Protein AF-A0A2R8BA56-F1 (afdb_monomer_lite)

pLDDT: mean 91.61, std 8.56, range [51.91, 98.38]

InterPro domains:
  IPR006108 3-hydroxyacyl-CoA dehydrogenase, C-terminal [PF00725] (15-86)
  IPR008927 6-phosphogluconate dehydrogenase-like, C-terminal domain superfamily [SSF48179] (16-101)

Foldseek 3Di:
DDDDLCVLLLLLVLLVQLCLLAADAQVLLQVLVVVLFAPGRSQLVCLVVWLVVSVVPHPDDNFCLSVVCVVVVQGHVVSQHHSFGQPPNDDGHHDVVSNVSSVVRSVVVVHHHDYDDSVRSNCSSCLSSLVVVVVPPDDLVSNCVSRNGDSVSNVVSNVVNPD

Secondary structure (DSSP, 8-state):
-PPPTTHHHHHHHHHHHHHHHHT--HHHHHHHHHHTTBSS-HHHHHHHH-HHHHHHH-SS---SHHHHHHHTT--BGGGTBSSSB-GGG---B--HHHHHHHHHHHHHTT-------HHHHHHHHHHHHHHHHHTS---HHHHHHHHTB-HHHHHHHHHHTT-

Structure (mmCIF, N/CA/C/O backbone):
data_AF-A0A2R8BA56-F1
#
_entry.id   AF-A0A2R8BA56-F1
#
loop_
_atom_site.group_PDB
_atom_site.id
_atom_site.type_symbol
_atom_site.label_atom_id
_atom_site.label_alt_id
_atom_site.label_comp_id
_atom_site.label_asym_id
_atom_site.label_entity_id
_atom_site.label_seq_id
_atom_site.pdbx_PDB_ins_code
_atom_site.Cartn_x
_atom_site.Cartn_y
_atom_site.Cartn_z
_atom_site.occupancy
_atom_site.B_iso_or_equiv
_atom_site.auth_seq_id
_atom_site.auth_comp_id
_atom_site.auth_asym_id
_atom_site.auth_atom_id
_atom_site.pdbx_PDB_model_num
ATOM 1 N N . MET A 1 1 ? 19.201 11.038 12.319 1.00 51.91 1 MET A N 1
ATOM 2 C CA . MET A 1 1 ? 18.714 10.359 11.102 1.00 51.91 1 MET A CA 1
ATOM 3 C C . MET A 1 1 ? 17.947 11.398 10.306 1.00 51.91 1 MET A C 1
ATOM 5 O O . MET A 1 1 ? 16.971 11.918 10.834 1.00 51.91 1 MET A O 1
ATOM 9 N N . THR A 1 2 ? 18.464 11.799 9.145 1.00 61.88 2 THR A N 1
ATOM 10 C CA . THR A 1 2 ? 17.813 12.779 8.260 1.00 61.88 2 THR A CA 1
ATOM 11 C C . THR A 1 2 ? 16.527 12.168 7.707 1.00 61.88 2 THR A C 1
ATOM 13 O O . THR A 1 2 ? 16.492 10.970 7.435 1.00 61.88 2 THR A O 1
ATOM 16 N N . PHE A 1 3 ? 15.463 12.963 7.636 1.00 73.31 3 PHE A N 1
ATOM 17 C CA . PHE A 1 3 ? 14.200 12.564 7.024 1.00 73.31 3 PHE A CA 1
ATOM 18 C C . PHE A 1 3 ? 14.369 12.536 5.504 1.00 73.31 3 PHE A C 1
ATOM 20 O O . PHE A 1 3 ? 14.741 13.551 4.920 1.00 73.31 3 PHE A O 1
ATOM 27 N N . GLU A 1 4 ? 14.084 11.395 4.885 1.00 83.06 4 GLU A N 1
ATOM 28 C CA . GLU A 1 4 ? 13.987 11.274 3.430 1.00 83.06 4 GLU A CA 1
ATOM 29 C C . GLU A 1 4 ? 12.506 11.240 3.060 1.00 83.06 4 GLU A C 1
ATOM 31 O O . GLU A 1 4 ? 11.751 10.448 3.624 1.00 83.06 4 GLU A O 1
ATOM 36 N N . ILE A 1 5 ? 12.079 12.080 2.112 1.00 83.31 5 ILE A N 1
ATOM 37 C CA . ILE A 1 5 ? 10.659 12.196 1.735 1.00 83.31 5 ILE A CA 1
ATOM 38 C C . ILE A 1 5 ? 10.068 10.851 1.294 1.00 83.31 5 ILE A C 1
ATOM 40 O O . ILE A 1 5 ? 8.905 10.582 1.555 1.00 83.31 5 ILE A O 1
ATOM 44 N N . SER A 1 6 ? 10.884 9.965 0.720 1.00 85.75 6 SER A N 1
ATOM 45 C CA . SER A 1 6 ? 10.495 8.611 0.318 1.00 85.75 6 SER A CA 1
ATOM 46 C C . SER A 1 6 ? 9.992 7.745 1.481 1.00 85.75 6 SER A C 1
ATOM 48 O O . SER A 1 6 ? 9.154 6.873 1.270 1.00 85.75 6 SER A O 1
ATOM 50 N N . GLN A 1 7 ? 10.404 8.017 2.724 1.00 90.38 7 GLN A 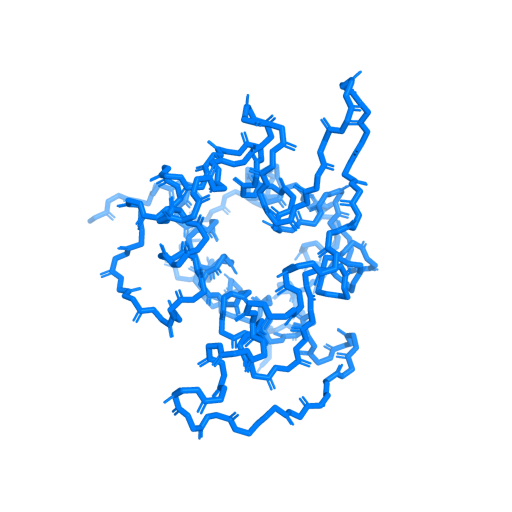N 1
ATOM 51 C CA . GLN A 1 7 ? 9.954 7.260 3.897 1.00 90.38 7 GLN A CA 1
ATOM 52 C C . GLN A 1 7 ? 8.441 7.370 4.131 1.00 90.38 7 GLN A C 1
ATOM 54 O O . GLN A 1 7 ? 7.856 6.467 4.725 1.00 90.38 7 GLN A O 1
ATOM 59 N N . VAL A 1 8 ? 7.791 8.437 3.648 1.00 92.06 8 VAL A N 1
ATOM 60 C CA . VAL A 1 8 ? 6.329 8.564 3.736 1.00 92.06 8 VAL A CA 1
ATOM 61 C C . VAL A 1 8 ? 5.615 7.524 2.865 1.00 92.06 8 VAL A C 1
ATOM 63 O O . VAL A 1 8 ? 4.600 6.970 3.282 1.00 92.06 8 VAL A O 1
ATOM 66 N N . GLU A 1 9 ? 6.187 7.178 1.707 1.00 93.44 9 GLU A N 1
ATOM 67 C CA . GLU A 1 9 ? 5.675 6.097 0.859 1.00 93.44 9 GLU A CA 1
ATOM 68 C C . GLU A 1 9 ? 5.860 4.742 1.533 1.00 93.44 9 GLU A C 1
ATOM 70 O O . GLU A 1 9 ? 4.969 3.906 1.470 1.00 93.44 9 GLU A O 1
ATOM 75 N N . ASP A 1 10 ? 6.991 4.525 2.213 1.00 92.44 10 ASP A N 1
ATOM 76 C CA . ASP A 1 10 ? 7.244 3.255 2.900 1.00 92.44 10 ASP A CA 1
ATOM 77 C C . ASP A 1 10 ? 6.192 3.006 3.994 1.00 92.44 10 ASP A C 1
ATOM 79 O O . ASP A 1 10 ? 5.726 1.876 4.158 1.00 92.44 10 ASP A O 1
ATOM 83 N N . VAL A 1 11 ? 5.785 4.059 4.715 1.00 93.25 11 VAL A N 1
ATOM 84 C CA . VAL A 1 11 ? 4.703 3.992 5.711 1.00 93.25 11 VAL A CA 1
ATOM 85 C C . VAL A 1 11 ? 3.358 3.713 5.041 1.00 93.25 11 VAL A C 1
ATOM 87 O O . VAL A 1 11 ? 2.641 2.812 5.479 1.00 93.25 11 VAL A O 1
ATOM 90 N N . LEU A 1 12 ? 3.041 4.433 3.961 1.00 95.31 12 LEU A N 1
ATOM 91 C CA . LEU A 1 12 ? 1.810 4.242 3.192 1.00 95.31 12 LEU A CA 1
ATOM 92 C C . LEU A 1 12 ? 1.693 2.805 2.660 1.00 95.31 12 LEU A C 1
ATOM 94 O O . LEU A 1 12 ? 0.692 2.123 2.886 1.00 95.31 12 LEU A O 1
ATOM 98 N N . TRP A 1 13 ? 2.728 2.317 1.978 1.00 94.62 13 TRP A N 1
ATOM 99 C CA . TRP A 1 13 ? 2.737 0.996 1.356 1.00 94.62 13 TRP A CA 1
ATOM 100 C C . TRP A 1 13 ? 2.709 -0.127 2.389 1.00 94.62 13 TRP A C 1
ATOM 102 O O . TRP A 1 13 ? 2.066 -1.147 2.151 1.00 94.62 13 TRP A O 1
ATOM 112 N N . ALA A 1 14 ? 3.352 0.049 3.548 1.00 92.81 14 ALA A N 1
ATOM 113 C CA . ALA A 1 14 ? 3.264 -0.917 4.641 1.00 92.81 14 ALA A CA 1
ATOM 114 C C . ALA A 1 14 ? 1.841 -1.018 5.222 1.00 92.81 14 ALA A C 1
ATOM 116 O O . ALA A 1 14 ? 1.396 -2.116 5.570 1.00 92.81 14 ALA A O 1
ATOM 117 N N . ALA A 1 15 ? 1.118 0.103 5.309 1.00 94.50 15 ALA A N 1
ATOM 118 C CA . ALA A 1 15 ? -0.278 0.099 5.732 1.00 94.50 15 ALA A CA 1
ATOM 119 C C . ALA A 1 15 ? -1.167 -0.615 4.698 1.00 94.50 15 ALA A C 1
ATOM 121 O O . ALA A 1 15 ? -1.942 -1.497 5.064 1.00 94.50 15 ALA A O 1
ATOM 122 N N . CYS A 1 16 ? -0.974 -0.329 3.405 1.00 95.62 16 CYS A N 1
ATOM 123 C CA . CYS A 1 16 ? -1.707 -0.993 2.321 1.00 95.62 16 CYS A CA 1
ATOM 124 C C . CYS A 1 16 ? -1.484 -2.516 2.316 1.00 95.62 16 CYS A C 1
ATOM 126 O O . CYS A 1 16 ? -2.432 -3.292 2.239 1.00 95.62 16 CYS A O 1
ATOM 128 N N . ASP A 1 17 ? -0.230 -2.952 2.463 1.00 92.31 17 ASP A N 1
ATOM 129 C CA . ASP A 1 17 ? 0.166 -4.367 2.510 1.00 92.31 17 ASP A CA 1
ATOM 130 C C . ASP A 1 17 ? -0.540 -5.154 3.624 1.00 92.31 17 ASP A C 1
ATOM 132 O O . ASP A 1 17 ? -0.896 -6.319 3.444 1.00 92.31 17 ASP A O 1
ATOM 136 N N . THR A 1 18 ? -0.771 -4.499 4.765 1.00 91.19 18 THR A N 1
ATOM 137 C CA . THR A 1 18 ? -1.484 -5.084 5.909 1.00 91.19 18 THR A CA 1
ATOM 138 C C . THR A 1 18 ? -2.957 -5.330 5.573 1.00 91.19 18 THR A C 1
ATOM 140 O O . THR A 1 18 ? -3.499 -6.392 5.893 1.00 91.19 18 THR A O 1
ATOM 143 N N . LEU A 1 19 ? -3.601 -4.373 4.897 1.00 94.75 19 LEU A N 1
ATOM 144 C CA . LEU A 1 19 ? -5.016 -4.471 4.536 1.00 94.75 19 LEU A CA 1
ATOM 145 C C . LEU A 1 19 ? -5.269 -5.455 3.394 1.00 94.75 19 LEU A C 1
ATOM 147 O O . LEU A 1 19 ? -6.253 -6.189 3.456 1.00 94.75 19 LEU A O 1
ATOM 151 N N . LEU A 1 20 ? -4.384 -5.534 2.396 1.00 92.56 20 LEU A N 1
ATOM 152 C CA . LEU A 1 20 ? -4.527 -6.481 1.281 1.00 92.56 20 LEU A CA 1
ATOM 153 C C . LEU A 1 20 ? -4.688 -7.922 1.761 1.00 92.56 20 LEU A C 1
ATOM 155 O O . LEU A 1 20 ? -5.512 -8.681 1.272 1.00 92.56 20 LEU A O 1
ATOM 159 N N . TRP A 1 21 ? -3.917 -8.301 2.770 1.00 88.06 21 TRP A N 1
ATOM 160 C CA . TRP A 1 21 ? -3.915 -9.667 3.272 1.00 88.06 21 TRP A CA 1
ATOM 161 C C . TRP A 1 21 ? -5.153 -10.031 4.100 1.00 88.06 21 TRP A C 1
ATOM 163 O O . TRP A 1 21 ? -5.526 -11.201 4.170 1.00 88.06 21 TRP A O 1
ATOM 173 N N . SER A 1 22 ? -5.796 -9.039 4.723 1.00 91.75 22 SER A N 1
ATOM 174 C CA . SER A 1 22 ? -6.812 -9.271 5.760 1.00 91.75 22 SER A CA 1
ATOM 175 C C . SER A 1 22 ? -8.199 -8.743 5.394 1.00 91.75 22 SER A C 1
ATOM 177 O O . SER A 1 22 ? -9.193 -9.216 5.940 1.00 91.75 22 SER A O 1
ATOM 179 N N . HIS A 1 23 ? -8.297 -7.781 4.476 1.00 95.06 23 HIS A N 1
ATOM 180 C CA . HIS A 1 23 ? -9.498 -6.953 4.365 1.00 95.06 23 HIS A CA 1
ATOM 181 C C . HIS A 1 23 ? -9.981 -6.671 2.948 1.00 95.06 23 HIS A C 1
ATOM 183 O O . HIS A 1 23 ? -11.184 -6.528 2.756 1.00 95.06 23 HIS A O 1
ATOM 189 N N . THR A 1 24 ? -9.093 -6.608 1.958 1.00 95.69 24 THR A N 1
ATOM 190 C CA . THR A 1 24 ? -9.447 -6.022 0.655 1.00 95.69 24 THR A CA 1
ATOM 191 C C . THR A 1 24 ? -8.598 -6.578 -0.483 1.00 95.69 24 THR A C 1
ATOM 193 O O . THR A 1 24 ? -7.616 -7.278 -0.242 1.00 95.69 24 THR A O 1
ATOM 196 N N . ASN A 1 25 ? -8.994 -6.298 -1.720 1.00 95.19 25 ASN A N 1
ATOM 197 C CA . ASN A 1 25 ? -8.230 -6.586 -2.926 1.00 95.19 25 ASN A CA 1
ATOM 198 C C . ASN A 1 25 ? -7.567 -5.307 -3.484 1.00 95.19 25 ASN A C 1
ATOM 200 O O . ASN A 1 25 ? -7.930 -4.200 -3.084 1.00 95.19 25 ASN A O 1
ATOM 204 N N . PRO A 1 26 ? -6.603 -5.419 -4.422 1.00 97.00 26 PRO A N 1
ATOM 205 C CA . PRO A 1 26 ? -5.850 -4.261 -4.899 1.00 97.00 26 PRO A CA 1
ATOM 206 C C . PRO A 1 26 ? -6.697 -3.109 -5.443 1.00 97.00 26 PRO A C 1
ATOM 208 O O . PRO A 1 26 ? -6.474 -1.957 -5.082 1.00 97.00 26 PRO A O 1
ATOM 211 N N . TRP A 1 27 ? -7.689 -3.428 -6.274 1.00 96.94 27 TRP A N 1
ATOM 212 C CA . TRP A 1 27 ? -8.541 -2.431 -6.920 1.00 96.94 27 TRP A CA 1
ATOM 213 C C . TRP A 1 27 ? -9.498 -1.742 -5.949 1.00 96.94 27 TRP A C 1
ATOM 215 O O . TRP A 1 27 ? -9.700 -0.546 -6.080 1.00 96.94 27 TRP A O 1
ATOM 225 N N . GLU A 1 28 ? -10.043 -2.459 -4.966 1.00 97.38 28 GLU A N 1
ATOM 226 C CA . GLU A 1 28 ? -10.912 -1.875 -3.933 1.00 97.38 28 GLU A CA 1
ATOM 227 C C . GLU A 1 28 ? -10.125 -0.909 -3.038 1.00 97.38 28 GLU A C 1
ATOM 229 O O . GLU A 1 28 ? -10.586 0.191 -2.744 1.00 97.38 28 GLU A O 1
ATOM 234 N N . LEU A 1 29 ? -8.905 -1.294 -2.642 1.00 97.94 29 LEU A N 1
ATOM 235 C CA . LEU A 1 29 ? -8.025 -0.443 -1.845 1.00 97.94 29 LEU A CA 1
ATOM 236 C C . LEU A 1 29 ? -7.651 0.837 -2.595 1.00 97.94 29 LEU A C 1
ATOM 238 O O . LEU A 1 29 ? -7.739 1.933 -2.037 1.00 97.94 29 LEU A O 1
ATOM 242 N N . ASP A 1 30 ? -7.207 0.698 -3.845 1.00 98.31 30 ASP A N 1
ATOM 243 C CA . ASP A 1 30 ? -6.823 1.843 -4.665 1.00 98.31 30 ASP A CA 1
ATOM 244 C C . ASP A 1 30 ? -8.034 2.731 -4.979 1.00 98.31 30 ASP A C 1
ATOM 246 O O . ASP A 1 30 ? -7.907 3.950 -4.902 1.00 98.31 30 ASP A O 1
ATOM 250 N N . GLU A 1 31 ? -9.206 2.158 -5.273 1.00 98.19 31 GLU A N 1
ATOM 251 C CA . GLU A 1 31 ? -10.445 2.909 -5.514 1.00 98.19 31 GLU A CA 1
ATOM 252 C C . GLU A 1 31 ? -10.855 3.729 -4.286 1.00 98.19 31 GLU A C 1
ATOM 254 O O . GLU A 1 31 ? -11.109 4.929 -4.413 1.00 98.19 31 GLU A O 1
ATOM 259 N N . ALA A 1 32 ? -10.831 3.128 -3.092 1.00 98.38 32 ALA A N 1
ATOM 260 C CA . ALA A 1 32 ? -11.138 3.826 -1.846 1.00 98.38 32 ALA A CA 1
ATOM 261 C C . ALA A 1 32 ? -10.187 5.011 -1.603 1.00 98.38 32 ALA A C 1
ATOM 263 O O . ALA A 1 32 ? -10.621 6.101 -1.225 1.00 98.38 32 ALA A O 1
ATOM 264 N N . LEU A 1 33 ? -8.886 4.830 -1.854 1.00 98.25 33 LEU A N 1
ATOM 265 C CA . LEU A 1 33 ? -7.894 5.890 -1.661 1.00 98.25 33 LEU A CA 1
ATOM 266 C C . LEU A 1 33 ? -7.969 6.970 -2.742 1.00 98.25 33 LEU A C 1
ATOM 268 O O . LEU A 1 33 ? -7.843 8.151 -2.424 1.00 98.25 33 LEU A O 1
ATOM 272 N N . VAL A 1 34 ? -8.253 6.613 -3.993 1.00 98.12 34 VAL A N 1
ATOM 273 C CA . VAL A 1 34 ? -8.541 7.600 -5.044 1.00 98.12 34 VAL A CA 1
ATOM 274 C C . VAL A 1 34 ? -9.777 8.424 -4.678 1.00 98.12 34 VAL A C 1
ATOM 276 O O . VAL A 1 34 ? -9.743 9.652 -4.763 1.00 98.12 34 VAL A O 1
ATOM 279 N N . GLY A 1 35 ? -10.832 7.780 -4.169 1.00 97.56 35 GLY A N 1
ATOM 280 C CA . GLY A 1 35 ? -12.022 8.457 -3.647 1.00 97.56 35 GLY A CA 1
ATOM 281 C C . GLY A 1 35 ? -11.737 9.412 -2.481 1.00 97.56 35 GLY A C 1
ATOM 282 O O . GLY A 1 35 ? -12.480 10.371 -2.286 1.00 97.56 35 GLY A O 1
ATOM 283 N N . ALA A 1 36 ? -10.643 9.193 -1.746 1.00 95.75 36 ALA A N 1
ATOM 284 C CA . ALA A 1 36 ? -10.183 10.041 -0.647 1.00 95.75 36 ALA A CA 1
ATOM 285 C C . ALA A 1 36 ? -9.191 11.147 -1.060 1.00 95.75 36 ALA A C 1
ATOM 287 O O . ALA A 1 36 ? -8.654 11.827 -0.186 1.00 95.75 36 ALA A O 1
ATOM 288 N N . GLY A 1 37 ? -8.920 11.327 -2.359 1.00 96.31 37 GLY A N 1
ATOM 289 C CA . GLY A 1 37 ? -8.099 12.435 -2.868 1.00 96.31 37 GLY A CA 1
ATOM 290 C C . GLY A 1 37 ? -6.739 12.038 -3.448 1.00 96.31 37 GLY A C 1
ATOM 291 O O . GLY A 1 37 ? -5.945 12.912 -3.814 1.00 96.31 37 GLY A O 1
ATOM 292 N N . PHE A 1 38 ? -6.439 10.740 -3.560 1.00 97.69 38 PHE A N 1
ATOM 293 C CA . PHE A 1 38 ? -5.279 10.285 -4.328 1.00 97.69 38 PHE A CA 1
ATOM 294 C C . PHE A 1 38 ? -5.540 10.422 -5.835 1.00 97.69 38 PHE A C 1
ATOM 296 O O . PHE A 1 38 ? -6.584 10.039 -6.349 1.00 97.69 38 PHE A O 1
ATOM 303 N N . LEU A 1 39 ? -4.559 10.943 -6.569 1.00 96.56 39 LEU A N 1
ATOM 304 C CA . LEU A 1 39 ? -4.574 11.025 -8.031 1.00 96.56 39 LEU A CA 1
ATOM 305 C C . LEU A 1 39 ? -4.339 9.654 -8.676 1.00 96.56 39 LEU A C 1
ATOM 307 O O . LEU A 1 39 ? -4.826 9.398 -9.775 1.00 96.56 39 LEU A O 1
ATOM 311 N N . VAL A 1 40 ? -3.565 8.799 -8.003 1.00 95.50 40 VAL A N 1
ATOM 312 C CA . VAL A 1 40 ? -3.253 7.420 -8.397 1.00 95.50 40 VAL A CA 1
ATOM 313 C C . VAL A 1 40 ? -3.244 6.563 -7.136 1.00 95.50 40 VAL A C 1
ATOM 315 O O . VAL A 1 40 ? -2.677 6.965 -6.120 1.00 95.50 40 VAL A O 1
ATOM 318 N N . GLY A 1 41 ? -3.854 5.380 -7.207 1.00 97.25 41 GLY A N 1
ATOM 319 C CA . GLY A 1 41 ? -3.884 4.440 -6.093 1.00 97.25 41 GLY A CA 1
ATOM 320 C C . GLY A 1 41 ? -2.475 3.980 -5.673 1.00 97.25 41 GLY A C 1
ATOM 321 O O . GLY A 1 41 ? -1.606 3.797 -6.535 1.00 97.25 41 GLY A O 1
ATOM 322 N N . PRO A 1 42 ? -2.192 3.781 -4.373 1.00 97.38 42 PRO A N 1
ATOM 323 C CA . PRO A 1 42 ? -0.850 3.430 -3.909 1.00 97.38 42 PRO A CA 1
ATOM 324 C C . PRO A 1 42 ? -0.285 2.116 -4.451 1.00 97.38 42 PRO A C 1
ATOM 326 O O . PRO A 1 42 ? 0.938 1.940 -4.435 1.00 97.38 42 PRO A O 1
ATOM 329 N N . LEU A 1 43 ? -1.115 1.172 -4.897 1.00 97.81 43 LEU A N 1
ATOM 330 C CA . LEU A 1 43 ? -0.629 -0.076 -5.492 1.00 97.81 43 LEU A CA 1
ATOM 331 C C . LEU A 1 43 ? -0.229 0.133 -6.953 1.00 97.81 43 LEU A C 1
ATOM 333 O O . LEU A 1 43 ? 0.842 -0.321 -7.358 1.00 97.81 43 LEU A O 1
ATOM 337 N N . GLU A 1 44 ? -0.999 0.910 -7.717 1.00 97.69 44 GLU A N 1
ATOM 338 C CA . GLU A 1 44 ? -0.561 1.372 -9.041 1.00 97.69 44 GLU A CA 1
ATOM 339 C C . GLU A 1 44 ? 0.717 2.229 -8.943 1.00 97.69 44 GLU A C 1
ATOM 341 O O . GLU A 1 44 ? 1.634 2.084 -9.758 1.00 97.69 44 GLU A O 1
ATOM 346 N N . MET A 1 45 ? 0.851 3.067 -7.909 1.00 96.62 45 MET A N 1
ATOM 347 C CA . MET A 1 45 ? 2.100 3.791 -7.641 1.00 96.62 45 MET A CA 1
ATOM 348 C C . MET A 1 45 ? 3.285 2.837 -7.423 1.00 96.62 45 MET A C 1
ATOM 350 O O . MET A 1 45 ? 4.366 3.068 -7.969 1.00 96.62 45 MET A O 1
ATOM 354 N N . GLN A 1 46 ? 3.103 1.750 -6.665 1.00 97.31 46 GLN A N 1
ATOM 355 C CA . GLN A 1 46 ? 4.146 0.732 -6.479 1.00 97.31 46 GLN A CA 1
ATOM 356 C C . GLN A 1 46 ? 4.520 0.051 -7.800 1.00 97.31 46 GLN A C 1
ATOM 358 O O . GLN A 1 46 ? 5.706 -0.167 -8.062 1.00 97.31 46 GLN A O 1
ATOM 363 N N . ASP A 1 47 ? 3.543 -0.230 -8.664 1.00 97.62 47 ASP A N 1
ATOM 364 C CA . ASP A 1 47 ? 3.790 -0.782 -9.997 1.00 97.62 47 ASP A CA 1
ATOM 365 C C . ASP A 1 47 ? 4.576 0.187 -10.892 1.00 97.62 47 ASP A C 1
ATOM 367 O O . ASP A 1 47 ? 5.417 -0.260 -11.679 1.00 97.62 47 ASP A O 1
ATOM 371 N N . HIS A 1 48 ? 4.352 1.499 -10.759 1.00 95.75 48 HIS A N 1
ATOM 372 C CA . HIS A 1 48 ? 5.143 2.535 -11.431 1.00 95.75 48 HIS A CA 1
ATOM 373 C C . HIS A 1 48 ? 6.589 2.597 -10.929 1.00 95.75 48 HIS A C 1
ATOM 375 O O . HIS A 1 48 ? 7.507 2.764 -11.733 1.00 95.75 48 HIS A O 1
ATOM 381 N N . VAL A 1 49 ? 6.802 2.434 -9.623 1.00 95.81 49 VAL A N 1
ATOM 382 C CA . VAL A 1 49 ? 8.141 2.400 -9.011 1.00 95.81 49 VAL A CA 1
ATOM 383 C C . VAL A 1 49 ? 8.895 1.113 -9.369 1.00 95.81 49 VAL A C 1
ATOM 385 O O . VAL A 1 49 ? 10.114 1.130 -9.551 1.00 95.81 49 VAL A O 1
ATOM 388 N N . GLY A 1 50 ? 8.176 -0.002 -9.488 1.00 97.00 50 GLY A N 1
ATOM 389 C CA . GLY A 1 50 ? 8.718 -1.331 -9.737 1.00 97.00 50 GLY A CA 1
ATOM 390 C C . GLY A 1 50 ? 8.828 -2.155 -8.454 1.00 97.00 50 GLY A C 1
ATOM 391 O O . GLY A 1 50 ? 9.539 -1.807 -7.506 1.00 97.00 50 GLY A O 1
ATOM 392 N N . LEU A 1 51 ? 8.166 -3.311 -8.446 1.00 96.94 51 LEU A N 1
ATOM 393 C CA . LEU A 1 51 ? 7.918 -4.099 -7.234 1.00 96.94 51 LEU A CA 1
ATOM 394 C C . LEU A 1 51 ? 9.185 -4.679 -6.598 1.00 96.94 51 LEU A C 1
ATOM 396 O O . LEU A 1 51 ? 9.274 -4.786 -5.377 1.00 96.94 51 LEU A O 1
ATOM 400 N N . LEU A 1 52 ? 10.218 -4.972 -7.395 1.00 95.44 52 LEU A N 1
ATOM 401 C CA . LEU A 1 52 ? 11.515 -5.393 -6.858 1.00 95.44 52 LEU A CA 1
ATOM 402 C C . LEU A 1 52 ? 12.196 -4.272 -6.054 1.00 95.44 52 LEU A C 1
ATOM 404 O O . LEU A 1 52 ? 12.882 -4.547 -5.070 1.00 95.44 52 LEU A O 1
ATOM 408 N N . HIS A 1 53 ? 12.039 -3.013 -6.473 1.00 95.19 53 HIS A N 1
ATOM 409 C CA . HIS A 1 53 ? 12.588 -1.871 -5.746 1.00 95.19 53 HIS A CA 1
ATOM 410 C C . HIS A 1 53 ? 11.797 -1.613 -4.461 1.00 95.19 53 HIS A C 1
ATOM 412 O O . HIS A 1 53 ? 12.400 -1.461 -3.399 1.00 95.19 53 HIS A O 1
ATOM 418 N N . VAL A 1 54 ? 10.465 -1.662 -4.542 1.00 94.62 54 VAL A N 1
ATOM 419 C CA . VAL A 1 54 ? 9.576 -1.556 -3.376 1.00 94.62 54 VAL A CA 1
ATOM 420 C C . VAL A 1 54 ? 9.910 -2.630 -2.337 1.00 94.62 54 VAL A C 1
ATOM 422 O O . VAL A 1 54 ? 10.103 -2.314 -1.165 1.00 94.62 54 VAL A O 1
ATOM 425 N N . LEU A 1 55 ? 10.075 -3.889 -2.757 1.00 93.69 55 LEU A N 1
ATOM 426 C CA . LEU A 1 55 ? 10.426 -4.991 -1.859 1.00 93.69 55 LEU A CA 1
ATOM 427 C C . LEU A 1 55 ? 11.757 -4.746 -1.131 1.00 93.69 55 LEU A C 1
ATOM 429 O O . LEU A 1 55 ? 11.851 -4.998 0.066 1.00 93.69 55 LEU A O 1
ATOM 433 N N . LYS A 1 56 ? 12.772 -4.208 -1.822 1.00 92.19 56 LYS A N 1
ATOM 434 C CA . LYS A 1 56 ? 14.085 -3.890 -1.228 1.00 92.19 56 LYS A CA 1
ATOM 435 C C . LYS A 1 56 ? 14.038 -2.750 -0.209 1.00 92.19 56 LYS A C 1
ATOM 437 O O . LYS A 1 56 ? 14.899 -2.703 0.664 1.00 92.19 56 LYS A O 1
ATOM 442 N N . ARG A 1 57 ? 13.071 -1.836 -0.326 1.00 90.56 57 ARG A N 1
ATOM 443 C CA . ARG A 1 57 ? 12.868 -0.729 0.622 1.00 90.56 57 ARG A CA 1
ATOM 444 C C . ARG A 1 57 ? 12.170 -1.170 1.911 1.00 90.56 57 ARG A C 1
ATOM 446 O O . ARG A 1 57 ? 12.245 -0.465 2.914 1.00 90.56 57 ARG A O 1
ATOM 453 N N . ARG A 1 58 ? 11.519 -2.340 1.928 1.00 82.38 58 ARG A N 1
ATOM 454 C CA . ARG A 1 58 ? 10.817 -2.825 3.122 1.00 82.38 58 ARG A CA 1
ATOM 455 C C . ARG A 1 58 ? 11.804 -3.198 4.225 1.00 82.38 58 ARG A C 1
ATOM 457 O O . ARG A 1 58 ? 12.541 -4.173 4.125 1.00 82.38 58 ARG A O 1
ATOM 464 N N . ASN A 1 59 ? 11.748 -2.446 5.321 1.00 64.44 59 ASN A N 1
ATOM 465 C CA . ASN A 1 59 ? 12.599 -2.667 6.490 1.00 64.44 59 ASN A CA 1
ATOM 466 C C . ASN A 1 59 ? 12.108 -3.829 7.384 1.00 64.44 59 ASN A C 1
ATOM 468 O O . ASN A 1 59 ? 12.855 -4.346 8.209 1.00 64.44 59 ASN A O 1
ATOM 472 N N . ALA A 1 60 ? 10.846 -4.246 7.229 1.00 65.38 60 ALA A N 1
ATOM 473 C CA . ALA A 1 60 ? 10.269 -5.411 7.892 1.00 65.38 60 ALA A CA 1
ATOM 474 C C . ALA A 1 60 ? 9.223 -6.073 6.985 1.00 65.38 60 ALA A C 1
ATOM 476 O O . ALA A 1 60 ? 8.391 -5.389 6.387 1.00 65.38 60 ALA A O 1
ATOM 477 N N . TYR A 1 61 ? 9.246 -7.404 6.908 1.00 62.22 61 TYR A N 1
ATOM 478 C CA . TYR A 1 61 ? 8.213 -8.177 6.219 1.00 62.22 61 TYR A CA 1
ATOM 479 C C . TYR A 1 61 ? 6.909 -8.109 7.027 1.00 62.22 61 TYR A C 1
ATOM 481 O O . TYR A 1 61 ? 6.872 -8.548 8.177 1.00 62.22 61 TYR A O 1
ATOM 489 N N . ARG A 1 62 ? 5.863 -7.506 6.445 1.00 72.62 62 ARG A N 1
ATOM 490 C CA . ARG A 1 62 ? 4.528 -7.362 7.056 1.00 72.62 62 ARG A CA 1
ATOM 491 C C . ARG A 1 62 ? 3.506 -8.341 6.470 1.00 72.62 62 ARG A C 1
ATOM 493 O O . ARG A 1 62 ? 2.691 -8.851 7.226 1.00 72.62 62 ARG A O 1
ATOM 500 N N . SER A 1 63 ? 3.620 -8.662 5.180 1.00 84.69 63 SER A N 1
ATOM 501 C CA . SER A 1 63 ? 2.805 -9.654 4.468 1.00 84.69 63 SER A CA 1
ATOM 502 C C . SER A 1 63 ? 3.654 -10.485 3.490 1.00 84.69 63 SER A C 1
ATOM 504 O O . SER A 1 63 ? 4.659 -9.975 2.971 1.00 84.69 63 SER A O 1
ATOM 506 N N . PRO A 1 64 ? 3.271 -11.745 3.204 1.00 90.00 64 PRO A N 1
ATOM 507 C CA . PRO A 1 64 ? 3.905 -12.559 2.164 1.00 90.00 64 PRO A CA 1
ATOM 508 C C . PRO A 1 64 ? 3.507 -12.173 0.722 1.00 90.00 64 PRO A C 1
ATOM 510 O O . PRO A 1 64 ? 4.177 -12.610 -0.213 1.00 90.00 64 PRO A O 1
ATOM 513 N N . VAL A 1 65 ? 2.496 -11.312 0.525 1.00 92.88 65 VAL A N 1
ATOM 514 C CA . VAL A 1 65 ? 1.944 -10.959 -0.803 1.00 92.88 65 VAL A CA 1
ATOM 515 C C . VAL A 1 65 ? 3.001 -10.382 -1.752 1.00 92.88 65 VAL A C 1
ATOM 517 O O . VAL A 1 65 ? 3.269 -10.969 -2.798 1.00 92.88 65 VAL A O 1
ATOM 520 N N . LEU A 1 66 ? 3.655 -9.265 -1.403 1.00 94.19 66 LEU A N 1
ATOM 521 C CA . LEU A 1 66 ? 4.653 -8.646 -2.292 1.00 94.19 66 LEU A CA 1
ATOM 522 C C . LEU A 1 66 ? 5.864 -9.562 -2.584 1.00 94.19 66 LEU A C 1
ATOM 524 O O . LEU A 1 66 ? 6.252 -9.665 -3.751 1.00 94.19 66 LEU A O 1
ATOM 528 N N . PRO A 1 67 ? 6.477 -10.244 -1.589 1.00 93.62 67 PRO A N 1
ATOM 529 C CA . PRO A 1 67 ? 7.510 -11.243 -1.861 1.00 93.62 67 PRO A CA 1
ATOM 530 C C . PRO A 1 67 ? 7.062 -12.313 -2.860 1.00 93.62 67 PRO A C 1
ATOM 532 O O . PRO A 1 67 ? 7.817 -12.638 -3.780 1.00 93.62 67 PRO A O 1
ATOM 535 N N . ARG A 1 68 ? 5.834 -12.829 -2.710 1.00 94.88 68 ARG A N 1
ATOM 536 C CA . ARG A 1 68 ? 5.279 -13.841 -3.607 1.00 94.88 68 ARG A CA 1
ATOM 537 C C . ARG A 1 68 ? 5.088 -13.304 -5.022 1.00 94.88 68 ARG A C 1
ATOM 539 O O . ARG A 1 68 ? 5.538 -13.938 -5.971 1.00 94.88 68 ARG A O 1
ATOM 546 N N . MET A 1 69 ? 4.518 -12.109 -5.162 1.00 96.38 69 MET A N 1
ATOM 547 C CA . MET A 1 69 ? 4.357 -11.440 -6.456 1.00 96.38 69 MET A CA 1
ATOM 548 C C . MET A 1 69 ? 5.689 -11.314 -7.205 1.00 96.38 69 MET A C 1
ATOM 550 O O . MET A 1 69 ? 5.786 -11.690 -8.374 1.00 96.38 69 MET A O 1
ATOM 554 N N . VAL A 1 70 ? 6.733 -10.822 -6.529 1.00 96.56 70 VAL A N 1
ATOM 555 C CA . VAL A 1 70 ? 8.065 -10.663 -7.132 1.00 96.56 70 VAL A CA 1
ATOM 556 C C . VAL A 1 70 ? 8.655 -12.020 -7.531 1.00 96.56 70 VAL A C 1
ATOM 558 O O . VAL A 1 70 ? 9.257 -12.126 -8.600 1.00 96.56 70 VAL A O 1
ATOM 561 N N . ALA A 1 71 ? 8.462 -13.063 -6.717 1.00 96.12 71 ALA A N 1
ATOM 562 C CA . ALA A 1 71 ? 8.910 -14.421 -7.032 1.00 96.12 71 ALA A CA 1
ATOM 563 C C . ALA A 1 71 ? 8.206 -15.016 -8.268 1.00 96.12 71 ALA A C 1
ATOM 565 O O . ALA A 1 71 ? 8.826 -15.771 -9.014 1.00 96.12 71 ALA A O 1
ATOM 566 N N . GLU A 1 72 ? 6.952 -14.637 -8.524 1.00 97.12 72 GLU A N 1
ATOM 567 C CA . GLU A 1 72 ? 6.186 -15.021 -9.720 1.00 97.12 72 GLU A CA 1
ATOM 568 C C . GLU A 1 72 ? 6.474 -14.140 -10.950 1.00 97.12 72 GLU A C 1
ATOM 570 O O . GLU A 1 72 ? 5.848 -14.293 -11.997 1.00 97.12 72 GLU A O 1
ATOM 575 N N . GLY A 1 73 ? 7.442 -13.223 -10.857 1.00 96.81 73 GLY A N 1
ATOM 576 C CA . GLY A 1 73 ? 7.856 -12.373 -11.974 1.00 96.81 73 GLY A CA 1
ATOM 577 C C . GLY A 1 73 ? 6.998 -11.121 -12.170 1.00 96.81 73 GLY A C 1
ATOM 578 O O . GLY A 1 73 ? 7.172 -10.418 -13.167 1.00 96.81 73 GLY A O 1
ATOM 579 N N . ARG A 1 74 ? 6.118 -10.788 -11.218 1.00 97.44 74 ARG A N 1
ATOM 580 C CA . ARG A 1 74 ? 5.395 -9.510 -11.202 1.00 97.44 74 ARG A CA 1
ATOM 581 C C . ARG A 1 74 ? 6.355 -8.411 -10.754 1.00 97.44 74 ARG A C 1
ATOM 583 O O . ARG A 1 74 ? 6.617 -8.238 -9.566 1.00 97.44 74 ARG A O 1
ATOM 590 N N . ILE A 1 75 ? 6.931 -7.693 -11.715 1.00 96.56 75 ILE A N 1
ATOM 591 C CA . ILE A 1 75 ? 7.946 -6.654 -11.464 1.00 96.56 75 ILE A CA 1
ATOM 592 C C . ILE A 1 75 ? 7.393 -5.224 -11.555 1.00 96.56 75 ILE A C 1
ATOM 594 O O . ILE A 1 75 ? 8.141 -4.273 -11.328 1.00 96.56 75 ILE A O 1
ATOM 598 N N . GLY A 1 76 ? 6.098 -5.066 -11.838 1.00 96.81 76 GLY A N 1
ATOM 599 C CA . GLY A 1 76 ? 5.414 -3.782 -11.999 1.00 96.81 76 GLY A CA 1
ATOM 600 C C . GLY A 1 76 ? 5.188 -3.420 -13.469 1.00 96.81 76 GLY A C 1
ATOM 601 O O . GLY A 1 76 ? 5.395 -4.233 -14.377 1.00 96.81 76 GLY A O 1
ATOM 602 N N . LYS A 1 77 ? 4.803 -2.166 -13.726 1.00 96.38 77 LYS A N 1
ATOM 603 C CA . LYS A 1 77 ? 4.407 -1.677 -15.058 1.00 96.38 77 LYS A CA 1
ATOM 604 C C . LYS A 1 77 ? 5.486 -1.866 -16.122 1.00 96.38 77 LYS A C 1
ATOM 606 O O . LYS A 1 77 ? 5.162 -2.163 -17.268 1.00 96.38 77 LYS A O 1
ATOM 611 N N . ILE A 1 78 ? 6.764 -1.771 -15.745 1.00 94.31 78 ILE A N 1
ATOM 612 C CA . ILE A 1 78 ? 7.895 -2.000 -16.660 1.00 94.31 78 ILE A CA 1
ATOM 613 C C . ILE A 1 78 ? 7.910 -3.418 -17.253 1.00 94.31 78 ILE A C 1
ATOM 615 O O . ILE A 1 78 ? 8.328 -3.601 -18.392 1.00 94.31 78 ILE A O 1
ATOM 619 N N . GLY A 1 79 ? 7.433 -4.414 -16.501 1.00 93.62 79 GLY A N 1
ATOM 620 C CA . GLY A 1 79 ? 7.293 -5.797 -16.963 1.00 93.62 79 GLY A CA 1
ATOM 621 C C . GLY A 1 79 ? 5.922 -6.114 -17.553 1.00 93.62 79 GLY A C 1
ATOM 622 O O . GLY A 1 79 ? 5.663 -7.263 -17.891 1.00 93.62 79 GLY A O 1
ATOM 623 N N . GLY A 1 80 ? 5.025 -5.128 -17.639 1.00 95.19 80 GLY A N 1
ATOM 624 C CA . GLY A 1 80 ? 3.645 -5.313 -18.085 1.00 95.19 80 GLY A CA 1
ATOM 625 C C . GLY A 1 80 ? 2.717 -5.965 -17.051 1.00 95.19 80 GLY A C 1
ATOM 626 O O . GLY A 1 80 ? 1.521 -6.090 -17.317 1.00 95.19 80 GLY A O 1
ATOM 627 N N . VAL A 1 81 ? 3.234 -6.369 -15.885 1.00 96.62 81 VAL A N 1
ATOM 628 C CA . VAL A 1 81 ? 2.463 -7.046 -14.836 1.00 96.62 81 VAL A CA 1
ATOM 629 C C . VAL A 1 81 ? 3.031 -6.769 -13.437 1.00 96.62 81 VAL A C 1
ATOM 631 O O . VAL A 1 81 ? 4.227 -6.923 -13.176 1.00 96.62 81 VAL A O 1
ATOM 634 N N . GLY A 1 82 ? 2.143 -6.361 -12.536 1.00 96.94 82 GLY A N 1
ATOM 635 C CA . GLY A 1 82 ? 2.383 -6.027 -11.137 1.00 96.94 82 GLY A CA 1
ATOM 636 C C . GLY A 1 82 ? 1.177 -6.416 -10.276 1.00 96.94 82 GLY A C 1
ATOM 637 O O . GLY A 1 82 ? 0.686 -7.542 -10.403 1.00 96.94 82 GLY A O 1
ATOM 638 N N . PHE A 1 83 ? 0.679 -5.495 -9.447 1.00 97.75 83 PHE A N 1
ATOM 639 C CA . PHE A 1 83 ? -0.682 -5.575 -8.893 1.00 97.75 83 PHE A CA 1
ATOM 640 C C . PHE A 1 83 ? -1.738 -5.535 -10.005 1.00 97.75 83 PHE A C 1
ATOM 642 O O . PHE A 1 83 ? -2.777 -6.185 -9.905 1.00 97.75 83 PHE A O 1
ATOM 649 N N . TYR A 1 84 ? -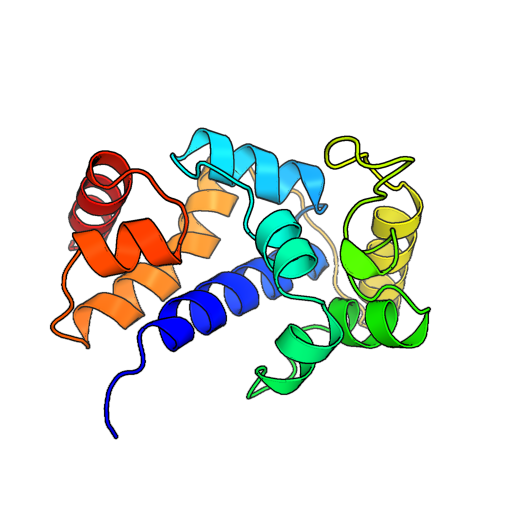1.436 -4.833 -11.096 1.00 97.88 84 TYR A N 1
ATOM 650 C CA . TYR A 1 84 ? -2.273 -4.767 -12.287 1.00 97.88 84 TYR A CA 1
ATOM 651 C C . TYR A 1 84 ? -1.564 -5.336 -13.515 1.00 97.88 84 TYR A C 1
ATOM 653 O O . TYR A 1 84 ? -0.344 -5.516 -13.551 1.00 97.88 84 TYR A O 1
ATOM 661 N N . ARG A 1 85 ? -2.335 -5.600 -14.571 1.00 97.00 85 ARG A N 1
ATOM 662 C CA . ARG A 1 85 ? -1.807 -5.842 -15.919 1.00 97.00 85 ARG A CA 1
ATOM 663 C C . ARG A 1 85 ? -1.774 -4.541 -16.707 1.00 97.00 85 ARG A C 1
ATOM 665 O O . ARG A 1 85 ? -2.664 -3.706 -16.578 1.00 97.00 85 ARG A O 1
ATOM 672 N N . TYR A 1 86 ? -0.790 -4.425 -17.593 1.00 95.94 86 TYR A N 1
ATOM 673 C CA . TYR A 1 86 ? -0.570 -3.244 -18.427 1.00 95.94 86 TYR A CA 1
ATOM 674 C C . TYR A 1 86 ? -0.436 -3.639 -19.907 1.00 95.94 86 TYR A C 1
ATOM 676 O O . TYR A 1 86 ? 0.670 -3.654 -20.458 1.00 95.94 86 TYR A O 1
ATOM 684 N N . PRO A 1 87 ? -1.544 -4.004 -20.581 1.00 92.06 87 PRO A N 1
ATOM 685 C CA . PRO A 1 87 ? -1.504 -4.393 -21.985 1.00 92.06 87 PRO A CA 1
ATOM 686 C C . PRO A 1 87 ? -1.187 -3.185 -22.882 1.00 92.06 87 PRO A C 1
ATOM 688 O O . PRO A 1 87 ? -1.898 -2.183 -22.874 1.00 92.06 87 PRO A O 1
ATOM 691 N N . GLY A 1 88 ? -0.123 -3.284 -23.685 1.00 75.31 88 GLY A N 1
ATOM 692 C CA . GLY A 1 88 ? 0.122 -2.383 -24.822 1.00 75.31 88 GLY A CA 1
ATOM 693 C C . GLY A 1 88 ? 0.285 -0.893 -24.492 1.00 75.31 88 GLY A C 1
ATOM 694 O O . GLY A 1 88 ? -0.006 -0.061 -25.345 1.00 75.31 88 GLY A O 1
ATOM 695 N N . GLY A 1 89 ? 0.725 -0.544 -23.278 1.00 68.44 89 GLY A N 1
ATOM 696 C CA . GLY A 1 89 ? 0.900 0.853 -22.853 1.00 68.44 89 GLY A CA 1
ATOM 697 C C . GLY A 1 89 ? -0.386 1.559 -22.402 1.00 68.44 89 GLY A C 1
ATOM 698 O O . GLY A 1 89 ? -0.362 2.771 -22.199 1.00 68.44 89 GLY A O 1
ATOM 699 N N . GLY A 1 90 ? -1.490 0.820 -22.237 1.00 70.62 90 GLY A N 1
ATOM 700 C CA . GLY A 1 90 ? -2.713 1.313 -21.602 1.00 70.62 90 GLY A CA 1
ATOM 701 C C . GLY A 1 90 ? -2.573 1.541 -20.088 1.00 70.62 90 GLY A C 1
ATOM 702 O O . GLY A 1 90 ? -1.509 1.338 -19.496 1.00 70.62 90 GLY A O 1
ATOM 703 N N . GLY A 1 91 ? -3.668 1.985 -19.465 1.00 86.19 91 GLY A N 1
ATOM 704 C CA . GLY A 1 91 ? -3.780 2.119 -18.008 1.00 86.19 91 GLY A CA 1
ATOM 705 C C . GLY A 1 91 ? -3.792 0.769 -17.282 1.00 86.19 91 GLY A C 1
ATOM 706 O O . GLY A 1 91 ? -3.760 -0.289 -17.915 1.00 86.19 91 GLY A O 1
ATOM 707 N N . ALA A 1 92 ? -3.832 0.818 -15.953 1.00 94.88 92 ALA A N 1
ATOM 708 C CA . ALA A 1 92 ? -3.953 -0.364 -15.112 1.00 94.88 92 ALA A CA 1
ATOM 709 C C . ALA A 1 92 ? -5.227 -1.165 -15.440 1.00 94.88 92 ALA A C 1
ATOM 711 O O . ALA A 1 92 ? -6.318 -0.611 -15.577 1.00 94.88 92 ALA A O 1
ATOM 712 N N . VAL A 1 93 ? -5.086 -2.484 -15.573 1.00 96.69 93 VAL A N 1
ATOM 713 C CA . VAL A 1 93 ? -6.197 -3.420 -15.776 1.00 96.69 93 VAL A CA 1
ATOM 714 C C . VAL A 1 93 ? -6.179 -4.457 -14.664 1.00 96.69 93 VAL A C 1
ATOM 716 O O . VAL A 1 93 ? -5.135 -5.051 -14.389 1.00 96.69 93 VAL A O 1
ATOM 719 N N . ILE A 1 94 ? -7.346 -4.718 -14.071 1.00 96.94 94 ILE A N 1
ATOM 720 C CA . ILE A 1 94 ? -7.513 -5.747 -13.039 1.00 96.94 94 ILE A CA 1
ATOM 721 C C . ILE A 1 94 ? -6.981 -7.101 -13.533 1.00 96.94 94 ILE A C 1
ATOM 723 O O . ILE A 1 94 ? -7.214 -7.542 -14.672 1.00 96.94 94 ILE A O 1
ATOM 727 N N . ASP A 1 95 ? -6.244 -7.757 -12.645 1.00 95.50 95 ASP A N 1
ATOM 728 C CA . ASP A 1 95 ? -5.758 -9.114 -12.812 1.00 95.50 95 ASP A CA 1
ATOM 729 C C . ASP A 1 95 ? -6.399 -10.022 -11.756 1.00 95.50 95 ASP A C 1
ATOM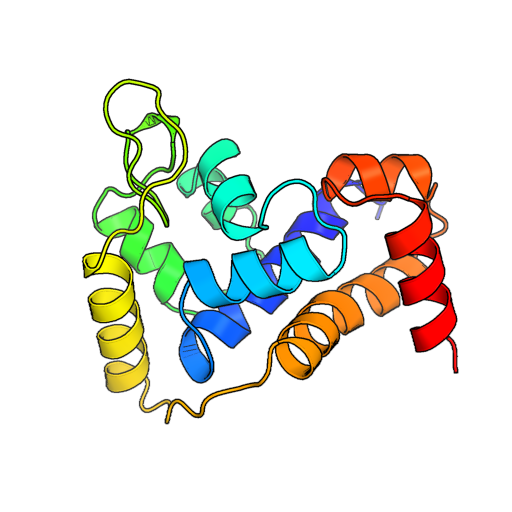 731 O O . ASP A 1 95 ? -6.001 -9.953 -10.594 1.00 95.50 95 ASP A O 1
ATOM 735 N N . PRO A 1 96 ? -7.372 -10.874 -12.126 1.00 92.56 96 PRO A N 1
ATOM 736 C CA . PRO A 1 96 ? -8.020 -11.783 -11.178 1.00 92.56 96 PRO A CA 1
ATOM 737 C C . PRO A 1 96 ? -7.035 -12.691 -10.428 1.00 92.56 96 PRO A C 1
ATOM 739 O O . PRO A 1 96 ? -7.272 -13.030 -9.274 1.00 92.56 96 PRO A O 1
ATOM 742 N N . LEU A 1 97 ? -5.880 -13.001 -11.033 1.00 94.50 97 LEU A N 1
ATOM 743 C CA . LEU A 1 97 ? -4.834 -13.801 -10.388 1.00 94.50 97 LEU A CA 1
ATOM 744 C C . LEU A 1 97 ? -4.267 -13.143 -9.121 1.00 94.50 97 LEU A C 1
ATOM 746 O O . LEU A 1 97 ? -3.689 -13.834 -8.286 1.00 94.50 97 LEU A O 1
ATOM 750 N N . MET A 1 98 ? -4.400 -11.821 -8.969 1.00 95.44 98 MET A N 1
ATOM 751 C CA . MET A 1 98 ? -3.985 -11.151 -7.739 1.00 95.44 98 MET A CA 1
ATOM 752 C C . MET A 1 98 ? -4.900 -11.461 -6.563 1.00 95.44 98 MET A C 1
ATOM 754 O O . MET A 1 98 ? -4.406 -11.617 -5.450 1.00 95.44 98 MET A O 1
ATOM 758 N N . GLU A 1 99 ? -6.208 -11.563 -6.788 1.00 93.94 99 GLU A N 1
ATOM 759 C CA . GLU A 1 99 ? -7.134 -11.963 -5.730 1.00 93.94 99 GLU A CA 1
ATOM 760 C C . GLU A 1 99 ? -6.881 -13.411 -5.310 1.00 93.94 99 GLU A C 1
ATOM 762 O O . GLU A 1 99 ? -6.769 -13.671 -4.112 1.00 93.94 99 GLU A O 1
ATOM 767 N N . ASP A 1 100 ? -6.677 -14.315 -6.272 1.00 94.94 100 ASP A N 1
ATOM 768 C CA . ASP A 1 100 ? -6.323 -15.711 -5.993 1.00 94.94 100 ASP A CA 1
ATOM 769 C C . ASP A 1 100 ? -5.040 -15.813 -5.150 1.00 94.94 100 ASP A C 1
ATOM 771 O O . ASP A 1 100 ? -5.037 -16.468 -4.106 1.00 94.94 100 ASP A O 1
ATOM 775 N N . LEU A 1 101 ? -3.973 -15.106 -5.548 1.00 95.94 101 LEU A N 1
ATOM 776 C CA . LEU A 1 101 ? -2.696 -15.074 -4.823 1.00 95.94 101 LEU A CA 1
ATOM 777 C C . LEU A 1 101 ? -2.878 -14.566 -3.388 1.00 95.94 101 LEU A C 1
ATOM 779 O O . LEU A 1 101 ? -2.372 -15.164 -2.440 1.00 95.94 101 LEU A O 1
ATOM 783 N N . ILE A 1 102 ? -3.609 -13.465 -3.203 1.00 94.94 102 ILE A N 1
ATOM 784 C CA . ILE A 1 102 ? -3.834 -12.872 -1.879 1.00 94.94 102 ILE A CA 1
ATOM 785 C C . ILE A 1 102 ? -4.673 -13.803 -0.994 1.00 94.94 102 ILE A C 1
ATOM 787 O O . ILE A 1 102 ? -4.372 -13.956 0.192 1.00 94.94 102 ILE A O 1
ATOM 791 N N . LEU A 1 103 ? -5.715 -14.432 -1.548 1.00 94.50 103 LEU A N 1
ATOM 792 C CA . LEU A 1 103 ? -6.547 -15.405 -0.836 1.00 94.50 103 LEU A CA 1
ATOM 793 C C . LEU A 1 103 ? -5.742 -16.635 -0.409 1.00 94.50 103 LEU A C 1
ATOM 795 O O . LEU A 1 103 ? -5.897 -17.104 0.720 1.00 94.50 103 LEU A O 1
ATOM 799 N N . GLU A 1 104 ? -4.868 -17.133 -1.280 1.00 95.25 104 GLU A N 1
ATOM 800 C CA . GLU A 1 104 ? -3.986 -18.260 -0.988 1.00 95.25 104 GLU A CA 1
ATOM 801 C C . GLU A 1 104 ? -2.987 -17.917 0.132 1.00 95.25 104 GLU A C 1
ATOM 803 O O . GLU A 1 104 ? -2.857 -18.660 1.109 1.00 95.25 104 GLU A O 1
ATOM 808 N N . GLU A 1 105 ? -2.347 -16.749 0.065 1.00 94.62 105 GLU A N 1
ATOM 809 C CA . GLU A 1 105 ? -1.424 -16.281 1.103 1.00 94.62 105 GLU A CA 1
ATOM 810 C C . GLU A 1 105 ? -2.123 -16.010 2.452 1.00 94.62 105 GLU A C 1
ATOM 812 O O . GLU A 1 105 ? -1.573 -16.294 3.522 1.00 94.62 105 GLU A O 1
ATOM 817 N N . ALA A 1 106 ? -3.361 -15.502 2.439 1.00 93.56 106 ALA A N 1
ATOM 818 C CA . ALA A 1 106 ? -4.188 -15.377 3.643 1.00 93.56 106 ALA A CA 1
ATOM 819 C C . ALA A 1 106 ? -4.508 -16.749 4.249 1.00 93.56 106 ALA A C 1
ATOM 821 O O . ALA A 1 106 ? -4.365 -16.954 5.460 1.00 93.56 106 ALA A O 1
ATOM 822 N N . HIS A 1 107 ? -4.867 -17.716 3.403 1.00 93.56 107 HIS A N 1
ATOM 823 C CA . HIS A 1 107 ? -5.151 -19.081 3.821 1.00 93.56 107 HIS A CA 1
ATOM 824 C C . HIS A 1 107 ? -3.935 -19.750 4.478 1.00 93.56 107 HIS A C 1
ATOM 826 O O . HIS A 1 107 ? -4.048 -20.256 5.599 1.00 93.56 107 HIS A O 1
ATOM 832 N N . PHE A 1 108 ? -2.762 -19.724 3.835 1.00 92.56 108 PHE A N 1
ATOM 833 C CA . PHE A 1 108 ? -1.555 -20.362 4.376 1.00 92.56 108 PHE A CA 1
ATOM 834 C C . PHE A 1 108 ? -1.100 -19.758 5.698 1.00 92.56 108 PHE A C 1
ATOM 836 O O . PHE A 1 108 ? -0.634 -20.475 6.590 1.00 92.56 108 PHE A O 1
ATOM 843 N N . ALA A 1 109 ? -1.289 -18.454 5.858 1.00 89.75 109 ALA A N 1
ATOM 844 C CA . ALA A 1 109 ? -0.982 -17.774 7.098 1.00 89.75 109 ALA A CA 1
ATOM 845 C C . ALA A 1 109 ? -2.063 -17.885 8.178 1.00 89.75 109 ALA A C 1
ATOM 847 O O . ALA A 1 109 ? -1.859 -17.399 9.291 1.00 89.75 109 ALA A O 1
ATOM 848 N N . LYS A 1 110 ? -3.192 -18.541 7.877 1.00 93.31 110 LYS A N 1
ATOM 849 C CA . LYS A 1 110 ? -4.347 -18.682 8.776 1.00 93.31 110 LYS A CA 1
ATOM 850 C C . LYS A 1 110 ? -4.939 -17.330 9.186 1.00 93.31 110 LYS A C 1
ATOM 852 O O . LYS A 1 110 ? -5.402 -17.168 10.315 1.00 93.31 110 LYS A O 1
ATOM 857 N N . VAL A 1 111 ? -4.928 -16.372 8.264 1.00 92.75 111 VAL A N 1
ATOM 858 C CA . VAL A 1 111 ? -5.590 -15.078 8.424 1.00 92.75 111 VAL A CA 1
ATOM 859 C C . VAL A 1 111 ? -7.016 -15.193 7.908 1.00 92.75 111 VAL A C 1
ATOM 861 O O . VAL A 1 111 ? -7.257 -15.495 6.741 1.00 92.75 111 VAL A O 1
ATOM 864 N N . THR A 1 112 ? -7.981 -14.953 8.793 1.00 93.06 112 THR A N 1
ATOM 865 C CA . THR A 1 112 ? -9.389 -14.852 8.407 1.00 93.06 112 THR A CA 1
ATOM 866 C C . THR A 1 112 ? -9.632 -13.479 7.805 1.00 93.06 112 THR A C 1
ATOM 868 O O . THR A 1 112 ? -9.538 -12.477 8.513 1.00 93.06 112 THR A O 1
ATOM 871 N N . ARG A 1 113 ? -9.975 -13.433 6.515 1.00 94.25 113 ARG A N 1
ATOM 872 C CA . ARG A 1 113 ? -10.320 -12.175 5.854 1.00 94.25 113 ARG A CA 1
ATOM 873 C C . ARG A 1 113 ? -11.710 -11.698 6.266 1.00 94.25 113 ARG A C 1
ATOM 875 O O . ARG A 1 113 ? -12.657 -12.485 6.275 1.00 94.25 113 ARG A O 1
ATOM 882 N N . THR A 1 114 ? -11.836 -10.409 6.562 1.00 94.75 114 THR A N 1
ATOM 883 C CA . THR A 1 114 ? -13.123 -9.753 6.825 1.00 94.75 114 THR A CA 1
ATOM 884 C C . THR A 1 114 ? -13.224 -8.475 6.005 1.00 94.75 114 THR A C 1
ATOM 886 O O . THR A 1 114 ? -12.282 -7.683 6.055 1.00 94.75 114 THR A O 1
ATOM 889 N N . PRO A 1 115 ? -14.334 -8.242 5.285 1.00 93.62 115 PRO A N 1
ATOM 890 C CA . PRO A 1 115 ? -14.487 -7.036 4.482 1.00 93.62 115 PRO A CA 1
ATOM 891 C C . PRO A 1 115 ? -14.389 -5.785 5.359 1.00 93.62 115 PRO A C 1
ATOM 893 O O . PRO A 1 115 ? -14.768 -5.806 6.533 1.00 93.62 115 PRO A O 1
ATOM 896 N N . MET A 1 116 ? -13.881 -4.711 4.769 1.00 96.56 116 MET A N 1
ATOM 897 C CA . MET A 1 116 ? -13.727 -3.401 5.390 1.00 96.56 116 MET A CA 1
ATOM 898 C C . MET A 1 116 ? -14.337 -2.358 4.455 1.00 96.56 116 MET A C 1
ATOM 900 O O . MET A 1 116 ? -14.201 -2.480 3.240 1.00 96.56 116 MET A O 1
ATOM 904 N N . SER A 1 117 ? -15.040 -1.369 5.004 1.00 97.75 117 SER A N 1
ATOM 905 C CA . SER A 1 117 ? -15.609 -0.289 4.191 1.00 97.75 117 SER A CA 1
ATOM 906 C C . SER A 1 117 ? -14.525 0.657 3.670 1.00 97.75 117 SER A C 1
ATOM 908 O O . SER A 1 117 ? -13.474 0.800 4.294 1.00 97.75 117 SER A O 1
ATOM 910 N N . ASP A 1 118 ? -14.805 1.374 2.581 1.00 97.81 118 ASP A N 1
ATOM 911 C CA . ASP A 1 118 ? -13.875 2.350 1.996 1.00 97.81 118 ASP A CA 1
ATOM 912 C C . ASP A 1 118 ? -13.381 3.369 3.032 1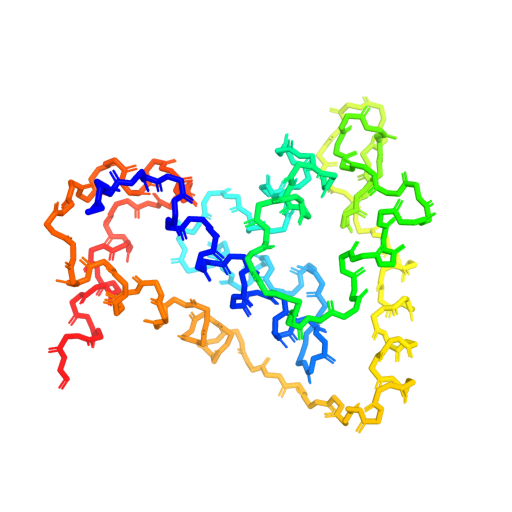.00 97.81 118 ASP A C 1
ATOM 914 O O . ASP A 1 118 ? -12.188 3.649 3.120 1.00 97.81 118 ASP A O 1
ATOM 918 N N . ALA A 1 119 ? -14.278 3.874 3.886 1.00 96.31 119 ALA A N 1
ATOM 919 C CA . ALA A 1 119 ? -13.926 4.826 4.939 1.00 96.31 119 ALA A CA 1
ATOM 920 C C . ALA A 1 119 ? -12.958 4.228 5.977 1.00 96.31 119 ALA A C 1
ATOM 922 O O . ALA A 1 119 ? -12.024 4.899 6.418 1.00 96.31 119 ALA A O 1
ATOM 923 N N . GLU A 1 120 ? -13.152 2.963 6.355 1.00 97.44 120 GLU A N 1
ATOM 924 C CA . GLU A 1 120 ? -12.257 2.253 7.273 1.00 97.44 120 GLU A CA 1
ATOM 925 C C . GLU A 1 120 ? -10.908 1.929 6.615 1.00 97.44 120 GLU A C 1
ATOM 927 O O . GLU A 1 120 ? -9.878 2.035 7.286 1.00 97.44 120 GLU A O 1
ATOM 932 N N . ILE A 1 121 ? -10.889 1.597 5.316 1.00 98.00 121 ILE A N 1
ATOM 933 C CA . ILE A 1 121 ? -9.659 1.403 4.531 1.00 98.00 121 ILE A CA 1
ATOM 934 C C . ILE A 1 121 ? -8.854 2.703 4.519 1.00 98.00 121 ILE A C 1
ATOM 936 O O . ILE A 1 121 ? -7.697 2.714 4.944 1.00 98.00 121 ILE A O 1
ATOM 940 N N . VAL A 1 122 ? -9.475 3.810 4.100 1.00 97.38 122 VAL A N 1
ATOM 941 C CA . VAL A 1 122 ? -8.847 5.138 4.034 1.00 97.38 122 VAL A CA 1
ATOM 942 C C . VAL A 1 122 ? -8.283 5.530 5.395 1.00 97.38 122 VAL A C 1
ATOM 944 O O . VAL A 1 122 ? -7.109 5.889 5.504 1.00 97.38 122 VAL A O 1
ATOM 947 N N . HIS A 1 123 ? -9.088 5.402 6.453 1.00 95.88 123 HIS A N 1
ATOM 948 C CA . HIS A 1 123 ? -8.658 5.724 7.808 1.00 95.88 123 HIS A CA 1
ATOM 949 C C . HIS A 1 123 ? -7.476 4.852 8.260 1.00 95.88 123 HIS A C 1
ATOM 951 O O . HIS A 1 123 ? -6.494 5.371 8.794 1.00 95.88 123 HIS A O 1
ATOM 957 N N . SER A 1 124 ? -7.532 3.540 8.016 1.00 96.38 124 SER A N 1
ATOM 958 C CA . SER A 1 124 ? -6.487 2.590 8.419 1.00 96.38 124 SER A CA 1
ATOM 959 C C . SER A 1 124 ? -5.168 2.807 7.674 1.00 96.38 124 SER A C 1
ATOM 961 O O . SER A 1 124 ? -4.098 2.644 8.261 1.00 96.38 124 SER A O 1
ATOM 963 N N . VAL A 1 125 ? -5.228 3.208 6.400 1.00 96.56 125 VAL A N 1
ATOM 964 C CA . VAL A 1 125 ? -4.042 3.510 5.587 1.00 96.56 125 VAL A CA 1
ATOM 965 C C . VAL A 1 125 ? -3.419 4.850 5.970 1.00 96.56 125 VAL A C 1
ATOM 967 O O . VAL A 1 125 ? -2.202 4.941 6.139 1.00 96.56 125 VAL A O 1
ATOM 970 N N . LEU A 1 126 ? -4.229 5.899 6.121 1.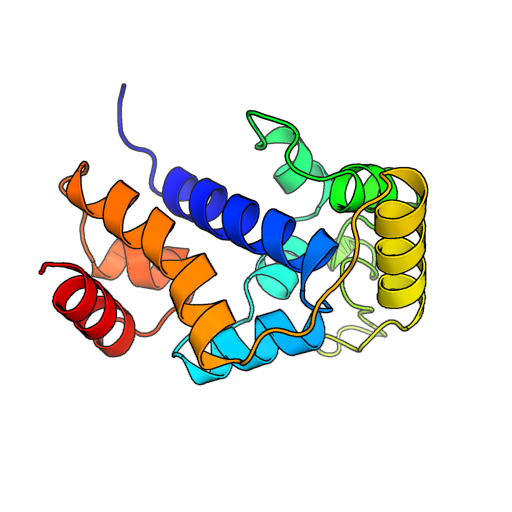00 95.69 126 LEU A N 1
ATOM 971 C CA . LEU A 1 126 ? -3.714 7.255 6.301 1.00 95.69 126 LEU A CA 1
ATOM 972 C C . LEU A 1 126 ? -3.345 7.589 7.755 1.00 95.69 126 LEU A C 1
ATOM 974 O O . LEU A 1 126 ? -2.475 8.430 7.988 1.00 95.69 126 LEU A O 1
ATOM 978 N N . THR A 1 127 ? -3.924 6.911 8.750 1.00 94.94 127 THR A N 1
ATOM 979 C CA . THR A 1 127 ? -3.582 7.121 10.170 1.00 94.94 127 THR A CA 1
ATOM 980 C C . THR A 1 127 ? -2.081 6.977 10.462 1.00 94.94 127 THR A C 1
ATOM 982 O O . THR A 1 127 ? -1.502 7.924 11.006 1.00 94.94 127 THR A O 1
ATOM 985 N N . PRO A 1 128 ? -1.393 5.872 10.097 1.00 93.62 128 PRO A N 1
ATOM 986 C CA . PRO A 1 128 ? 0.047 5.755 10.335 1.00 93.62 128 PRO A CA 1
ATOM 987 C C . PRO A 1 128 ? 0.864 6.800 9.563 1.00 93.62 128 PRO A C 1
ATOM 989 O O . PRO A 1 128 ? 1.882 7.263 10.076 1.00 93.62 128 PRO A O 1
ATOM 992 N N . VAL A 1 129 ? 0.411 7.220 8.375 1.00 93.50 129 VAL A N 1
ATOM 993 C CA . VAL A 1 129 ? 1.045 8.297 7.597 1.00 93.50 129 VAL A CA 1
ATOM 994 C C . VAL A 1 129 ? 0.968 9.626 8.353 1.00 93.50 129 VAL A C 1
ATOM 996 O O . VAL A 1 129 ? 1.985 10.300 8.502 1.00 93.50 129 VAL A O 1
ATOM 999 N N . SER A 1 130 ? -0.196 9.982 8.902 1.00 92.19 130 SER A N 1
ATOM 1000 C CA . SER A 1 130 ? -0.360 11.210 9.694 1.00 92.19 130 SER A CA 1
ATOM 1001 C C . SER A 1 130 ? 0.493 11.202 10.960 1.00 92.19 130 SER A C 1
ATOM 1003 O O . SER A 1 130 ? 1.197 12.176 11.235 1.00 92.19 130 SER A O 1
ATOM 1005 N N . VAL A 1 131 ? 0.516 10.084 11.694 1.00 91.88 131 VAL A N 1
ATOM 1006 C CA . VAL A 1 131 ? 1.389 9.919 12.869 1.00 91.88 131 VAL A CA 1
ATOM 1007 C C . VAL A 1 131 ? 2.856 10.123 12.486 1.00 91.88 131 VAL A C 1
ATOM 1009 O O . VAL A 1 131 ? 3.551 10.913 13.122 1.00 91.88 131 VAL A O 1
ATOM 1012 N N . PHE A 1 132 ? 3.312 9.478 11.409 1.00 90.88 132 PHE A N 1
ATOM 1013 C CA . PHE A 1 132 ? 4.682 9.613 10.921 1.00 90.88 132 PHE A CA 1
ATOM 1014 C C . PHE A 1 132 ? 5.036 11.059 10.549 1.00 90.88 132 PHE A C 1
ATOM 1016 O O . PHE A 1 132 ? 6.115 11.541 10.898 1.00 90.88 132 PHE A O 1
ATOM 1023 N N . LEU A 1 133 ? 4.131 11.772 9.876 1.00 90.38 133 LEU A N 1
ATOM 1024 C CA . LEU A 1 133 ? 4.350 13.157 9.465 1.00 90.38 133 LEU A CA 1
ATOM 1025 C C . LEU A 1 133 ? 4.354 14.129 10.648 1.00 90.38 133 LEU A C 1
ATOM 1027 O O . LEU A 1 133 ? 5.110 15.089 10.626 1.00 90.38 133 LEU A O 1
ATOM 1031 N N . ARG A 1 134 ? 3.594 13.892 11.721 1.00 85.00 134 ARG A N 1
ATOM 1032 C CA . ARG A 1 134 ? 3.626 14.770 12.912 1.00 85.00 134 ARG A CA 1
ATOM 1033 C C . ARG A 1 134 ? 4.970 14.797 13.610 1.00 85.00 134 ARG A C 1
ATOM 1035 O O . ARG A 1 134 ? 5.388 15.829 14.128 1.00 85.00 134 ARG A O 1
ATOM 1042 N N . GLU A 1 135 ? 5.654 13.663 13.618 1.00 79.12 135 GLU A N 1
ATOM 1043 C CA . GLU A 1 135 ? 6.983 13.548 14.210 1.00 79.12 135 GLU A CA 1
ATOM 1044 C C . GLU A 1 135 ? 8.068 14.222 13.351 1.00 79.12 135 GLU A C 1
ATOM 1046 O O . GLU A 1 135 ? 9.231 14.301 13.762 1.00 79.12 135 GLU A O 1
ATOM 1051 N N . LYS A 1 136 ? 7.714 14.693 12.146 1.00 79.69 136 LYS A N 1
ATOM 1052 C CA . LYS A 1 136 ? 8.631 15.233 11.142 1.00 79.69 136 LYS A CA 1
ATOM 1053 C C . LYS A 1 136 ? 8.130 16.589 10.646 1.00 79.69 136 LYS A C 1
ATOM 1055 O O . LYS A 1 136 ? 7.152 16.678 9.916 1.00 79.69 136 LYS A O 1
ATOM 1060 N N . ALA A 1 137 ? 8.845 17.667 10.963 1.00 71.25 137 ALA A N 1
ATOM 1061 C CA . ALA A 1 137 ? 8.582 18.961 10.331 1.00 71.25 137 ALA A CA 1
ATOM 1062 C C . ALA A 1 137 ? 8.796 18.839 8.808 1.00 71.25 137 ALA A C 1
ATOM 1064 O O . ALA A 1 137 ? 9.934 18.780 8.341 1.00 71.25 137 ALA A O 1
ATOM 1065 N N . THR A 1 138 ? 7.703 18.736 8.054 1.00 80.44 138 THR A N 1
ATOM 1066 C CA . THR A 1 138 ? 7.692 18.422 6.621 1.00 80.44 138 THR A CA 1
ATOM 1067 C C . THR A 1 138 ? 6.877 19.454 5.860 1.00 80.44 138 THR A C 1
ATOM 1069 O O . THR A 1 138 ? 5.928 20.022 6.394 1.00 80.44 138 THR A O 1
ATOM 1072 N N . ASP A 1 139 ? 7.276 19.723 4.617 1.00 87.56 139 ASP A N 1
ATOM 1073 C CA . ASP A 1 139 ? 6.522 20.576 3.699 1.00 87.56 139 ASP A CA 1
ATOM 1074 C C . ASP A 1 139 ? 5.318 19.789 3.141 1.00 87.56 139 ASP A C 1
ATOM 1076 O O . ASP A 1 139 ? 5.533 18.815 2.407 1.00 87.56 139 ASP A O 1
ATOM 1080 N N . PRO A 1 140 ? 4.064 20.187 3.441 1.00 87.50 140 PRO A N 1
ATOM 1081 C CA . PRO A 1 140 ? 2.872 19.488 2.962 1.00 87.50 140 PRO A CA 1
ATOM 1082 C C . PRO A 1 140 ? 2.789 19.402 1.436 1.00 87.50 140 PRO A C 1
ATOM 1084 O O . PRO A 1 140 ? 2.282 18.413 0.913 1.00 87.50 140 PRO A O 1
ATOM 1087 N N . ILE A 1 141 ? 3.336 20.383 0.706 1.00 90.75 141 ILE A N 1
ATOM 1088 C CA . ILE A 1 141 ? 3.361 20.364 -0.764 1.00 90.75 141 ILE A CA 1
ATOM 1089 C C . ILE A 1 141 ? 4.257 19.227 -1.262 1.00 90.75 141 ILE A C 1
ATOM 1091 O O . ILE A 1 141 ? 3.895 18.499 -2.190 1.00 90.75 141 ILE A O 1
ATOM 1095 N N . ALA A 1 142 ? 5.433 19.066 -0.651 1.00 91.62 142 ALA A N 1
ATOM 1096 C CA . ALA A 1 142 ? 6.362 17.999 -1.001 1.00 91.62 142 ALA A CA 1
ATOM 1097 C C . ALA A 1 142 ? 5.765 16.618 -0.695 1.00 91.62 142 ALA A C 1
ATOM 1099 O O . ALA A 1 142 ? 5.887 15.708 -1.514 1.00 91.62 142 ALA A O 1
ATOM 1100 N N . VAL A 1 143 ? 5.075 16.481 0.441 1.00 92.88 143 VAL A N 1
ATOM 1101 C CA . VAL A 1 143 ? 4.396 15.238 0.832 1.00 92.88 143 VAL A CA 1
ATOM 1102 C C . VAL A 1 143 ? 3.252 14.905 -0.122 1.00 92.88 143 VAL A C 1
ATOM 1104 O O . VAL A 1 143 ? 3.220 13.797 -0.649 1.00 92.88 143 VAL A O 1
ATOM 1107 N N . ALA A 1 144 ? 2.358 15.857 -0.400 1.00 93.69 144 ALA A N 1
ATOM 1108 C CA . ALA A 1 144 ? 1.240 15.673 -1.326 1.00 93.69 144 ALA A CA 1
ATOM 1109 C C . ALA A 1 144 ? 1.732 15.228 -2.711 1.00 93.69 144 ALA A C 1
ATOM 1111 O O . ALA A 1 144 ? 1.231 14.260 -3.281 1.00 93.69 144 ALA A O 1
ATOM 1112 N N . ARG A 1 145 ? 2.798 15.865 -3.217 1.00 94.12 145 ARG A N 1
ATOM 1113 C CA . ARG A 1 145 ? 3.434 15.466 -4.479 1.00 94.12 145 ARG A CA 1
ATOM 1114 C C . ARG A 1 145 ? 4.005 14.050 -4.419 1.00 94.12 145 ARG A C 1
ATOM 1116 O O . ARG A 1 145 ? 3.833 13.308 -5.380 1.00 94.12 145 ARG A O 1
ATOM 1123 N N . GLN A 1 146 ? 4.690 13.690 -3.332 1.00 94.50 146 GLN A N 1
ATOM 1124 C CA . GLN A 1 146 ? 5.282 12.360 -3.179 1.00 94.50 146 GLN A CA 1
ATOM 1125 C C . GLN A 1 146 ? 4.206 11.269 -3.144 1.00 94.50 146 GLN A C 1
ATOM 1127 O O . GLN A 1 146 ? 4.340 10.251 -3.814 1.00 94.50 146 GLN A O 1
ATOM 1132 N N . LEU A 1 147 ? 3.128 11.503 -2.396 1.00 94.69 147 LEU A N 1
ATOM 1133 C CA . LEU A 1 147 ? 2.019 10.563 -2.246 1.00 94.69 147 LEU A CA 1
ATOM 1134 C C . LEU A 1 147 ? 1.041 10.575 -3.423 1.00 94.69 147 LEU A C 1
ATOM 1136 O O . LEU A 1 147 ? 0.116 9.774 -3.435 1.00 94.69 147 LEU A O 1
ATOM 1140 N N . GLN A 1 148 ? 1.234 11.470 -4.397 1.00 95.56 148 GLN A N 1
ATOM 1141 C CA . GLN A 1 148 ? 0.281 11.723 -5.479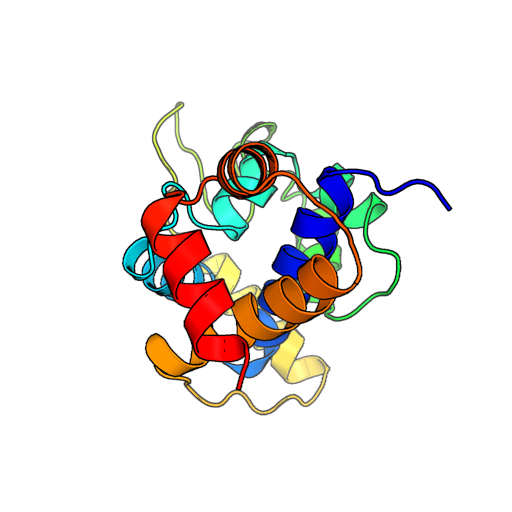 1.00 95.56 148 GLN A CA 1
ATOM 1142 C C . GLN A 1 148 ? -1.128 12.009 -4.947 1.00 95.56 148 GLN A C 1
ATOM 1144 O O . GLN A 1 148 ? -2.111 11.539 -5.503 1.00 95.56 148 GLN A O 1
ATOM 1149 N N . MET A 1 149 ? -1.228 12.790 -3.874 1.00 95.56 149 MET A N 1
ATOM 1150 C CA . MET A 1 149 ? -2.488 13.188 -3.249 1.00 95.56 149 MET A CA 1
ATOM 1151 C C . MET A 1 149 ? -2.728 14.681 -3.468 1.00 95.56 149 MET A C 1
ATOM 1153 O O . MET A 1 149 ? -1.777 15.464 -3.559 1.00 95.56 149 MET A O 1
ATOM 1157 N N . ASN A 1 150 ? -3.989 15.098 -3.551 1.00 96.12 150 ASN A N 1
ATOM 1158 C CA . ASN A 1 150 ? -4.324 16.515 -3.499 1.00 96.12 150 ASN A CA 1
ATOM 1159 C C . ASN A 1 150 ? -3.885 17.112 -2.146 1.00 96.12 150 ASN A C 1
ATOM 1161 O O . ASN A 1 150 ? -4.031 16.492 -1.092 1.00 96.12 150 ASN A O 1
ATOM 1165 N N . ILE A 1 151 ? -3.325 18.321 -2.174 1.00 94.12 151 ILE A N 1
ATOM 1166 C CA . ILE A 1 151 ? -2.844 18.996 -0.967 1.00 94.12 151 ILE A CA 1
ATOM 1167 C C . ILE A 1 151 ? -3.973 19.383 -0.008 1.00 94.12 151 ILE A C 1
ATOM 1169 O O . ILE A 1 151 ? -3.765 19.333 1.206 1.00 94.12 151 ILE A O 1
ATOM 1173 N N . ASP A 1 152 ? -5.144 19.746 -0.530 1.00 95.44 152 ASP A N 1
ATOM 1174 C CA . ASP A 1 152 ? -6.286 20.147 0.291 1.00 95.44 152 ASP A CA 1
ATOM 1175 C C . ASP A 1 152 ? -6.821 18.932 1.061 1.00 95.44 152 ASP A C 1
ATOM 1177 O O . ASP A 1 152 ? -6.940 18.991 2.285 1.00 95.44 152 ASP A O 1
ATOM 1181 N N . ASP A 1 153 ? -6.987 17.798 0.370 1.00 95.00 153 ASP A N 1
ATOM 1182 C CA . ASP A 1 153 ? -7.411 16.524 0.966 1.00 95.00 153 ASP A CA 1
ATOM 1183 C C . ASP A 1 153 ? -6.387 16.015 2.001 1.00 95.00 153 ASP A C 1
ATOM 1185 O O . ASP A 1 153 ? -6.750 15.584 3.099 1.00 95.00 153 ASP A O 1
ATOM 1189 N N . LEU A 1 154 ? -5.081 16.122 1.704 1.00 92.69 154 LEU A N 1
ATOM 1190 C CA . LEU A 1 154 ? -4.026 15.782 2.667 1.00 92.69 154 LEU A CA 1
ATOM 1191 C C . LEU A 1 154 ? -4.117 16.665 3.919 1.00 92.69 154 LEU A C 1
ATOM 1193 O O . LEU A 1 154 ? -4.020 16.170 5.042 1.00 92.69 154 LEU A O 1
ATOM 1197 N N . THR A 1 155 ? -4.286 17.975 3.737 1.00 92.19 155 THR A N 1
ATOM 1198 C CA . THR A 1 155 ? -4.356 18.936 4.846 1.00 92.19 155 THR A CA 1
ATOM 1199 C C . THR A 1 155 ? -5.579 18.675 5.720 1.00 92.19 155 THR A C 1
ATOM 1201 O O . THR A 1 155 ? -5.465 18.683 6.949 1.00 92.19 155 THR A O 1
ATOM 1204 N N . GLU A 1 156 ? -6.727 18.391 5.105 1.00 92.06 156 GLU A N 1
ATOM 1205 C CA . GLU A 1 156 ? -7.945 18.022 5.817 1.00 92.06 156 GLU A CA 1
ATOM 1206 C C . GLU A 1 156 ? -7.742 16.746 6.646 1.00 92.06 156 GLU A C 1
ATOM 1208 O O . GLU A 1 156 ? -8.018 16.745 7.849 1.00 92.06 156 GLU A O 1
ATOM 1213 N N . PHE A 1 157 ? -7.172 15.690 6.059 1.00 89.75 157 PHE A N 1
ATOM 1214 C CA . PHE A 1 157 ? -6.908 14.446 6.783 1.00 89.75 157 PHE A CA 1
ATOM 1215 C C . PHE A 1 157 ? -5.967 14.647 7.985 1.00 89.75 157 PHE A C 1
ATOM 1217 O O . PHE A 1 157 ? -6.202 14.137 9.091 1.00 89.75 157 PHE A O 1
ATOM 1224 N N . LEU A 1 158 ? -4.887 15.411 7.790 1.00 88.69 158 LEU A N 1
ATOM 1225 C CA . LEU A 1 158 ? -3.929 15.717 8.853 1.00 88.69 158 LEU A CA 1
ATOM 1226 C C . LEU A 1 158 ? -4.584 16.479 10.013 1.00 88.69 158 LEU A C 1
ATOM 1228 O O . LEU A 1 158 ? -4.222 16.232 11.169 1.00 88.69 158 LEU A O 1
ATOM 1232 N N . ALA A 1 159 ? -5.554 17.352 9.719 1.00 89.25 159 ALA A N 1
ATOM 1233 C CA . ALA A 1 159 ? -6.327 18.086 10.716 1.00 89.25 159 ALA A CA 1
ATOM 1234 C C . ALA A 1 159 ? -7.325 17.188 11.466 1.00 89.25 159 ALA A C 1
ATOM 1236 O O . ALA A 1 159 ? -7.390 17.246 12.694 1.00 89.25 159 ALA A O 1
ATOM 1237 N N . GLN A 1 160 ? -8.059 16.320 10.760 1.00 86.50 160 GLN A N 1
ATOM 1238 C CA . GLN A 1 160 ? -9.037 15.405 11.367 1.00 86.50 160 GLN A CA 1
ATOM 1239 C C . GLN A 1 160 ? -8.388 14.427 12.351 1.00 86.50 160 GLN A C 1
ATOM 1241 O O . GLN A 1 160 ? -8.949 14.112 13.396 1.00 86.50 160 GLN A O 1
ATOM 1246 N N . THR A 1 161 ? -7.179 13.966 12.043 1.00 81.56 161 THR A N 1
ATOM 1247 C CA . THR A 1 161 ? -6.472 13.006 12.894 1.00 81.56 161 THR A CA 1
ATOM 1248 C C . THR A 1 161 ? -5.757 13.661 14.081 1.00 81.56 161 THR A C 1
ATOM 1250 O O . THR A 1 161 ? -5.076 12.947 14.813 1.00 81.56 161 THR A O 1
ATOM 1253 N N . ALA A 1 162 ? -5.776 14.998 14.217 1.00 71.12 162 ALA A N 1
ATOM 1254 C CA . ALA A 1 162 ? -4.972 15.758 15.193 1.00 71.12 162 ALA A CA 1
ATOM 1255 C C . ALA A 1 162 ? -5.616 15.894 16.582 1.00 71.12 162 ALA A C 1
ATOM 1257 O O . ALA A 1 162 ? -5.015 16.504 17.468 1.00 71.12 162 ALA A O 1
ATOM 1258 N N . SER A 1 163 ? -6.815 15.331 16.756 1.00 55.31 163 SER A N 1
ATOM 1259 C CA . SER A 1 163 ? -7.520 15.194 18.040 1.00 55.31 163 SER A CA 1
ATOM 1260 C C . SER A 1 163 ? -7.229 13.849 18.693 1.00 55.31 163 SER A C 1
ATOM 1262 O O . SER A 1 163 ? -7.191 13.821 19.941 1.00 55.31 163 SER A O 1
#

Sequence (163 aa):
MTFEISQVEDVLWAACDTLLWSHTNPWELDEALVGAGFLVGPLEMQDHVGLLHVLKRRNAYRSPVLPRMVAEGRIGKIGGVGFYRYPGGGGAVIDPLMEDLILEEAHFAKVTRTPMSDAEIVHSVLTPVSVFLREKATDPIAVARQLQMNIDDLTEFLAQTAS

Radius of gyration: 15.37 Å; chains: 1; bounding box: 34×41×43 Å

Organism: NCBI:txid1510460